Protein AF-A0A0C1N1E0-F1 (afdb_monomer_lite)

Sequence (79 aa):
MRCKIQLIFETEEEVITEEIACFHRIDD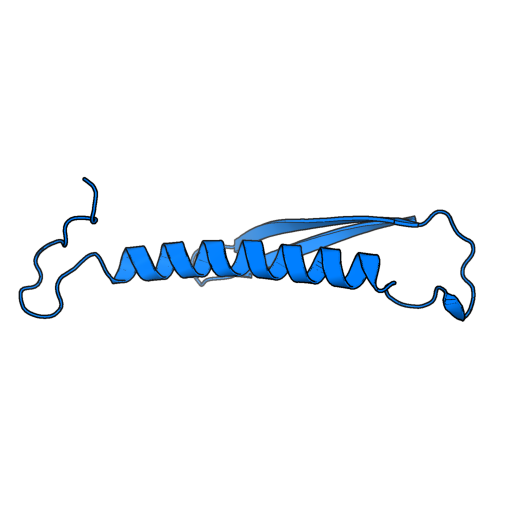ISPASLGLSLKEAKLITSGVQKSMISHQIKRYIAAEKICSCCNKKLSLKGY

pLDDT: mean 88.78, std 9.89, range [46.78, 98.44]

Foldseek 3Di:
DKDWDWDWDDDPVDIDID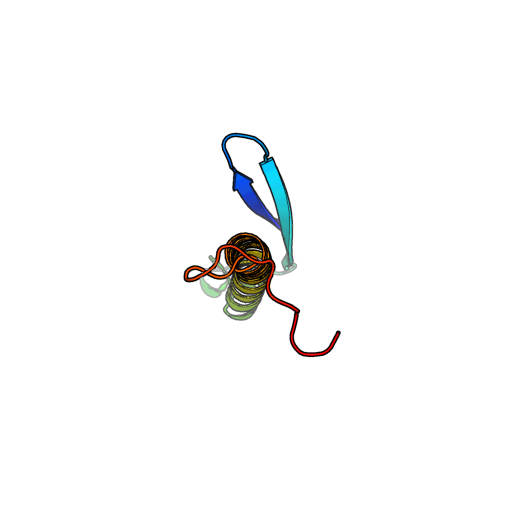TQDIDDDPDDDDPVVPDDDPVRVVSNVVSVVVVVVVVVVVVVCVVPQADPVPRDGDDDVPD

Secondary structure (DSSP, 8-state):
-EEEEEEEEE-SS-EEEEEEEEEE--SPP-GGGSS--HHHHHHHHHHHHHHHHHHHHHHHHHHTTB-TTT-PBPPPTT-

Organism: NCBI:txid86105

Radius of gyration: 19.56 Å; chains: 1; bounding box: 34×23×58 Å

Structure (mmCIF, N/CA/C/O backbone):
data_AF-A0A0C1N1E0-F1
#
_entry.id   AF-A0A0C1N1E0-F1
#
loop_
_atom_site.group_PDB
_atom_site.id
_atom_site.type_symbol
_atom_site.label_atom_id
_atom_site.label_alt_id
_atom_site.label_comp_id
_atom_site.label_asym_id
_atom_site.label_entity_id
_atom_site.label_seq_id
_atom_site.pdbx_PDB_ins_code
_atom_site.Cartn_x
_atom_site.Cartn_y
_atom_site.Cartn_z
_atom_site.occupancy
_atom_site.B_iso_or_equiv
_atom_site.auth_seq_id
_atom_site.auth_comp_id
_atom_site.auth_asym_id
_atom_site.auth_atom_id
_atom_site.pdbx_PDB_model_num
ATOM 1 N N . MET A 1 1 ? 5.872 11.107 -16.911 1.00 87.44 1 MET A N 1
ATOM 2 C CA . MET A 1 1 ? 4.545 10.738 -16.356 1.00 87.44 1 MET A CA 1
ATOM 3 C C . MET A 1 1 ? 4.549 10.810 -14.830 1.00 87.44 1 MET A C 1
ATOM 5 O O . MET A 1 1 ? 5.461 10.271 -14.216 1.00 87.44 1 MET A O 1
ATOM 9 N N . ARG A 1 2 ? 3.542 11.440 -14.208 1.00 92.38 2 ARG A N 1
ATOM 10 C CA . ARG A 1 2 ? 3.324 11.394 -12.748 1.00 92.38 2 ARG A CA 1
ATOM 11 C C . ARG A 1 2 ? 2.349 10.265 -12.410 1.00 92.38 2 ARG A C 1
ATOM 13 O O . ARG A 1 2 ? 1.277 10.213 -12.997 1.00 92.38 2 ARG A O 1
ATOM 20 N N . CYS A 1 3 ? 2.708 9.407 -11.461 1.00 93.62 3 CYS A N 1
ATOM 21 C CA . CYS A 1 3 ? 1.848 8.352 -10.935 1.00 93.62 3 CYS A CA 1
ATOM 22 C C . CYS A 1 3 ? 1.543 8.625 -9.461 1.00 93.62 3 CYS A C 1
ATOM 24 O O . CYS A 1 3 ? 2.447 8.934 -8.679 1.00 93.62 3 CYS A O 1
ATOM 26 N N . LYS A 1 4 ? 0.268 8.515 -9.092 1.00 97.00 4 LYS A N 1
ATOM 27 C CA . LYS A 1 4 ? -0.219 8.615 -7.718 1.00 97.00 4 LYS A CA 1
ATOM 28 C C . LYS A 1 4 ? -1.002 7.348 -7.402 1.00 97.00 4 LYS A C 1
ATOM 30 O O . LYS A 1 4 ? -1.817 6.928 -8.217 1.00 97.00 4 LYS A O 1
ATOM 35 N N . ILE A 1 5 ? -0.761 6.772 -6.228 1.00 97.19 5 ILE A N 1
ATOM 36 C CA . ILE A 1 5 ? -1.469 5.588 -5.746 1.00 97.19 5 ILE A CA 1
ATOM 37 C C . ILE A 1 5 ? -2.212 5.937 -4.465 1.00 97.19 5 ILE A C 1
ATOM 39 O O . ILE A 1 5 ? -1.631 6.478 -3.520 1.00 97.19 5 ILE A O 1
ATOM 43 N N . GLN A 1 6 ? -3.497 5.600 -4.454 1.00 97.94 6 GLN A N 1
ATOM 44 C C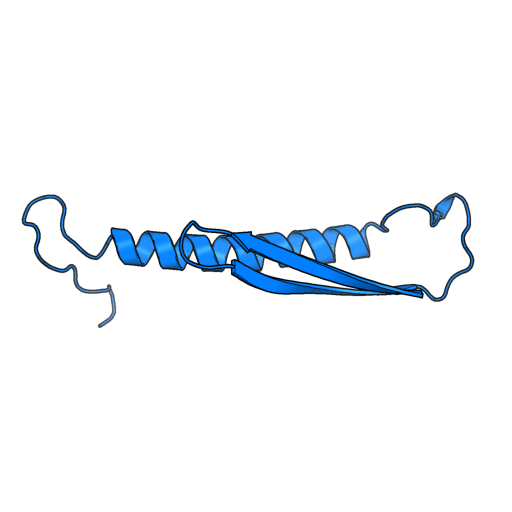A . GLN A 1 6 ? -4.366 5.729 -3.299 1.00 97.94 6 GLN A CA 1
ATOM 45 C C . GLN A 1 6 ? -4.777 4.344 -2.808 1.00 97.94 6 GLN A C 1
ATOM 47 O O . GLN A 1 6 ? -5.018 3.441 -3.608 1.00 97.94 6 GLN A O 1
ATOM 52 N N . LEU A 1 7 ? -4.836 4.195 -1.490 1.00 97.19 7 LEU A N 1
ATOM 53 C CA . LEU A 1 7 ? -5.398 3.039 -0.813 1.00 97.19 7 LEU A CA 1
ATOM 54 C C . LEU A 1 7 ? -6.754 3.440 -0.240 1.00 97.19 7 LEU A C 1
ATOM 56 O O . LEU A 1 7 ? -6.870 4.484 0.401 1.00 97.19 7 LEU A O 1
ATOM 60 N N . ILE A 1 8 ? -7.763 2.615 -0.499 1.00 96.75 8 ILE A N 1
ATOM 61 C CA . ILE A 1 8 ? -9.134 2.840 -0.049 1.00 96.75 8 ILE A CA 1
ATOM 62 C C . ILE A 1 8 ? -9.469 1.754 0.971 1.00 96.75 8 ILE A C 1
ATOM 64 O O . ILE A 1 8 ? -9.318 0.566 0.681 1.00 96.75 8 ILE A O 1
ATOM 68 N N . PHE A 1 9 ? -9.907 2.167 2.156 1.00 94.12 9 PHE A N 1
ATOM 69 C CA . PHE A 1 9 ? -10.513 1.298 3.155 1.00 94.12 9 PHE A CA 1
ATOM 70 C C . PHE A 1 9 ? -12.013 1.543 3.150 1.00 94.12 9 PHE A C 1
ATOM 72 O O . PHE A 1 9 ? -12.452 2.678 3.318 1.00 94.12 9 PHE A O 1
ATOM 79 N N . GLU A 1 10 ? -12.780 0.480 2.965 1.00 94.50 10 GLU A N 1
ATOM 80 C CA . GLU A 1 10 ? -14.236 0.524 2.955 1.00 94.50 10 GLU A CA 1
ATOM 81 C C . GLU A 1 10 ? -14.769 -0.323 4.110 1.00 94.50 10 GLU A C 1
ATOM 83 O O . GLU A 1 10 ? -14.346 -1.464 4.322 1.00 94.50 10 GLU A O 1
ATOM 88 N N . THR A 1 11 ? -15.668 0.272 4.884 1.00 86.62 11 THR A N 1
ATOM 89 C CA . THR A 1 11 ? -16.499 -0.400 5.881 1.00 86.62 11 THR A CA 1
ATOM 90 C C . THR A 1 11 ? -17.967 -0.154 5.531 1.00 86.62 11 THR A C 1
ATOM 92 O O . THR A 1 11 ? -18.272 0.597 4.608 1.00 86.62 11 THR A O 1
ATOM 95 N N . GLU A 1 12 ? -18.894 -0.763 6.267 1.00 90.12 12 GLU A N 1
ATOM 96 C CA . GLU A 1 12 ? -20.328 -0.496 6.077 1.00 90.12 12 GLU A CA 1
ATOM 97 C C . GLU A 1 12 ? -20.709 0.971 6.371 1.00 90.12 12 GLU A C 1
ATOM 99 O O . GLU A 1 12 ? -21.737 1.448 5.898 1.00 90.12 12 GLU A O 1
ATOM 104 N N . GLU A 1 13 ? -19.882 1.693 7.133 1.00 89.00 13 GLU A N 1
ATOM 105 C CA . GLU A 1 13 ? -20.186 3.025 7.668 1.00 89.00 13 GLU A CA 1
ATOM 106 C C . GLU A 1 13 ? -19.361 4.139 7.009 1.00 89.00 13 GLU A C 1
ATOM 108 O O . GLU A 1 13 ? -19.814 5.282 6.923 1.00 89.00 13 GLU A O 1
ATOM 113 N N . GLU A 1 14 ? -18.144 3.831 6.551 1.00 91.44 14 GLU A N 1
ATOM 114 C CA . GLU A 1 14 ? -17.202 4.831 6.055 1.00 91.44 14 GLU A CA 1
ATOM 115 C C . GLU A 1 14 ? -16.304 4.325 4.921 1.00 91.44 14 GLU A C 1
ATOM 117 O O . GLU A 1 14 ? -15.913 3.158 4.859 1.00 91.44 14 GLU A O 1
ATOM 122 N N . VAL A 1 15 ? -15.916 5.265 4.053 1.00 94.25 15 VAL A N 1
ATOM 123 C CA . VAL A 1 15 ? -14.879 5.080 3.035 1.00 94.25 15 VAL A CA 1
ATOM 124 C C . VAL A 1 15 ? -13.737 6.045 3.330 1.00 94.25 15 VAL A C 1
ATOM 126 O O . VAL A 1 15 ? -13.900 7.264 3.258 1.00 94.25 15 VAL A O 1
ATOM 129 N N . ILE A 1 16 ? -12.560 5.502 3.634 1.00 93.56 16 ILE A N 1
ATOM 130 C CA . ILE A 1 16 ? -11.342 6.267 3.908 1.00 93.56 16 ILE A CA 1
ATOM 131 C C . ILE A 1 16 ? -10.396 6.108 2.721 1.00 93.56 16 ILE A C 1
ATOM 133 O O . ILE A 1 16 ? -10.039 4.995 2.347 1.00 93.56 16 ILE A O 1
ATOM 137 N N . THR A 1 17 ? -9.956 7.225 2.140 1.00 96.38 17 THR A N 1
ATOM 138 C CA . THR A 1 17 ? -8.973 7.236 1.047 1.00 96.38 17 THR A CA 1
ATOM 139 C C . THR A 1 17 ? -7.676 7.890 1.504 1.00 96.38 17 THR A C 1
ATOM 141 O O . THR A 1 17 ? -7.675 9.046 1.923 1.00 96.38 17 THR A O 1
ATOM 144 N N . GLU A 1 18 ? -6.557 7.184 1.357 1.00 96.81 18 GLU A N 1
ATOM 145 C CA . GLU A 1 18 ? -5.226 7.684 1.701 1.00 96.81 18 GLU A CA 1
ATOM 146 C C . GLU A 1 18 ? -4.280 7.629 0.499 1.00 96.81 18 GLU A C 1
ATOM 148 O O . GLU A 1 18 ? -4.211 6.631 -0.216 1.00 96.81 18 GLU A O 1
ATOM 153 N N . GLU A 1 19 ? -3.504 8.691 0.273 1.00 97.50 19 GLU A N 1
ATOM 154 C CA . GLU A 1 19 ? -2.399 8.656 -0.689 1.00 97.50 19 GLU A CA 1
ATOM 155 C C . GLU A 1 19 ? -1.200 7.928 -0.070 1.00 97.50 19 GLU A C 1
ATOM 157 O O . GLU A 1 19 ? -0.635 8.383 0.924 1.00 97.50 19 GLU A O 1
ATOM 162 N N . ILE A 1 20 ? -0.793 6.809 -0.672 1.00 97.62 20 ILE A N 1
ATOM 163 C CA . ILE A 1 20 ? 0.280 5.954 -0.138 1.00 97.62 20 ILE A CA 1
ATOM 164 C C . ILE A 1 20 ? 1.598 6.082 -0.904 1.00 97.62 20 ILE A C 1
ATOM 166 O O . ILE A 1 20 ? 2.654 5.730 -0.378 1.00 97.62 20 ILE A O 1
ATOM 170 N N . ALA A 1 21 ? 1.556 6.571 -2.145 1.00 97.56 21 ALA A N 1
ATOM 171 C CA . ALA A 1 21 ? 2.744 6.800 -2.953 1.00 97.56 21 ALA A CA 1
ATOM 172 C C . ALA A 1 21 ? 2.483 7.819 -4.067 1.00 97.56 21 ALA A C 1
ATOM 174 O O . ALA A 1 21 ? 1.427 7.823 -4.701 1.00 97.56 21 ALA A O 1
ATOM 175 N N . CYS A 1 22 ? 3.501 8.623 -4.369 1.00 96.88 22 CYS A N 1
ATOM 176 C CA . CYS A 1 22 ? 3.546 9.476 -5.550 1.00 96.88 22 CYS A CA 1
ATOM 177 C C . CYS A 1 22 ? 4.967 9.456 -6.122 1.00 96.88 22 CYS A C 1
ATOM 179 O O . CYS A 1 22 ? 5.936 9.676 -5.396 1.00 96.88 22 CYS A O 1
ATOM 181 N N . PHE A 1 23 ? 5.104 9.208 -7.424 1.00 94.12 23 PHE A N 1
ATOM 182 C CA . PHE A 1 23 ? 6.399 9.192 -8.106 1.00 94.12 23 PHE A CA 1
ATOM 183 C C . PHE A 1 23 ? 6.286 9.683 -9.550 1.00 94.12 23 PHE A C 1
ATOM 185 O O . PHE A 1 23 ? 5.211 9.700 -10.150 1.00 94.12 23 PHE A O 1
ATOM 192 N N . HIS A 1 24 ? 7.417 10.122 -10.098 1.00 92.19 24 HIS A N 1
ATOM 193 C CA . HIS A 1 24 ? 7.518 10.646 -11.454 1.00 92.19 24 HIS A CA 1
ATOM 194 C C . HIS A 1 24 ? 8.470 9.777 -12.266 1.00 92.19 24 HIS A C 1
ATOM 196 O O . HIS A 1 24 ? 9.545 9.423 -11.789 1.00 92.19 24 HIS A O 1
ATOM 202 N N . ARG A 1 25 ? 8.080 9.485 -13.504 1.00 88.44 25 ARG A N 1
ATOM 203 C CA . ARG A 1 25 ? 8.941 8.895 -14.527 1.00 88.44 25 ARG A CA 1
ATOM 204 C C . ARG A 1 25 ? 9.284 9.946 -15.560 1.00 88.44 25 ARG A C 1
ATOM 206 O O . ARG A 1 25 ? 8.375 10.606 -16.070 1.00 88.44 25 ARG A O 1
ATOM 213 N N . ILE A 1 26 ? 10.570 10.098 -15.827 1.00 78.25 26 ILE A N 1
ATOM 214 C CA . ILE A 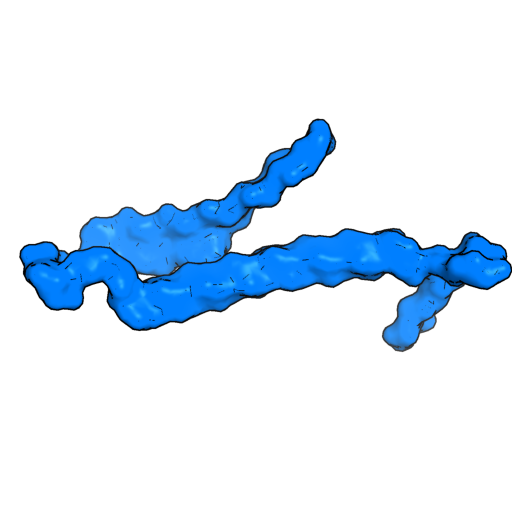1 26 ? 11.106 11.031 -16.823 1.00 78.25 26 ILE A CA 1
ATOM 215 C C . ILE A 1 26 ? 11.587 10.252 -18.058 1.00 78.25 26 ILE A C 1
ATOM 217 O O . ILE A 1 26 ? 11.569 10.800 -19.152 1.00 78.25 26 ILE A O 1
ATOM 221 N N . ASP A 1 27 ? 11.929 8.972 -17.886 1.00 70.12 27 ASP A N 1
ATOM 222 C CA . ASP A 1 27 ? 12.589 8.151 -18.902 1.00 70.12 27 ASP A CA 1
ATOM 223 C C . ASP A 1 27 ? 11.640 7.666 -20.007 1.00 70.12 27 ASP A C 1
ATOM 225 O O . ASP A 1 27 ? 10.466 7.362 -19.755 1.00 70.12 27 ASP A O 1
ATOM 229 N N . ASP A 1 28 ? 12.191 7.524 -21.215 1.00 75.19 28 ASP A N 1
ATOM 230 C CA . ASP A 1 28 ? 11.532 6.855 -22.333 1.00 75.19 28 ASP A CA 1
ATOM 231 C C . ASP A 1 28 ? 11.206 5.396 -21.977 1.00 75.19 28 ASP A C 1
ATOM 233 O O . ASP A 1 28 ? 11.963 4.683 -21.303 1.00 75.19 28 ASP A O 1
ATOM 237 N N . ILE A 1 29 ? 10.036 4.937 -22.422 1.00 79.75 29 ILE A N 1
ATOM 238 C CA . ILE A 1 29 ? 9.590 3.567 -22.173 1.00 79.75 29 ILE A CA 1
ATOM 239 C C . ILE A 1 29 ? 10.480 2.617 -22.981 1.00 79.75 29 ILE A C 1
ATOM 241 O O . ILE A 1 29 ? 10.495 2.646 -24.208 1.00 79.75 29 ILE A O 1
ATOM 245 N N . SER A 1 30 ? 11.191 1.742 -22.277 1.00 86.00 30 SER A N 1
ATOM 246 C CA . SER A 1 30 ? 11.993 0.656 -22.835 1.00 86.00 30 SER A CA 1
ATOM 247 C C . SER A 1 30 ? 11.533 -0.667 -22.223 1.00 86.00 30 SER A C 1
ATOM 249 O O . SER A 1 30 ? 10.959 -0.652 -21.131 1.00 86.00 30 SER A O 1
ATOM 251 N N . PRO A 1 31 ? 11.831 -1.824 -22.840 1.00 88.00 31 PRO A N 1
ATOM 252 C CA . PRO A 1 31 ? 11.523 -3.123 -22.242 1.00 88.00 31 PRO A CA 1
ATOM 253 C C . PRO A 1 31 ? 12.038 -3.278 -20.799 1.00 88.00 31 PRO A C 1
ATOM 255 O O . PRO A 1 31 ? 11.381 -3.919 -19.985 1.00 88.00 31 PRO A O 1
ATOM 258 N N . ALA A 1 32 ? 13.169 -2.645 -20.461 1.00 85.69 32 ALA A N 1
ATOM 259 C CA . ALA A 1 32 ? 13.759 -2.683 -19.123 1.00 85.69 32 ALA A CA 1
ATOM 260 C C . ALA A 1 32 ? 13.056 -1.769 -18.099 1.00 85.69 32 ALA A C 1
ATOM 262 O O . ALA A 1 32 ? 13.200 -1.983 -16.897 1.00 85.69 32 ALA A O 1
ATOM 263 N N . SER A 1 33 ? 12.307 -0.755 -18.550 1.00 86.50 33 SER A N 1
ATOM 264 C CA . SER A 1 33 ? 11.555 0.175 -17.692 1.00 86.50 33 SER A CA 1
ATOM 265 C C . SER A 1 33 ? 10.048 -0.123 -17.641 1.00 86.50 33 SER A C 1
ATOM 267 O O . SER A 1 33 ? 9.289 0.623 -17.011 1.00 86.50 33 SER A O 1
ATOM 269 N N . LEU A 1 34 ? 9.605 -1.223 -18.266 1.00 89.56 34 LEU A N 1
ATOM 270 C CA . LEU A 1 34 ? 8.231 -1.717 -18.172 1.00 89.56 34 LEU A CA 1
ATOM 271 C C . LEU A 1 34 ? 7.904 -2.201 -16.754 1.00 89.56 34 LEU A C 1
ATOM 273 O O . LEU A 1 34 ? 8.720 -2.818 -16.074 1.00 89.56 34 LEU A O 1
ATOM 277 N N . GLY A 1 35 ? 6.667 -1.952 -16.317 1.00 91.25 35 GLY A N 1
ATOM 278 C CA . GLY A 1 35 ? 6.229 -2.280 -14.958 1.00 91.25 35 GLY A CA 1
ATOM 279 C C . GLY A 1 35 ? 6.863 -1.372 -13.905 1.00 91.25 35 GLY A C 1
ATOM 280 O O . GLY A 1 35 ? 7.391 -0.313 -14.232 1.00 91.25 35 GLY A O 1
ATOM 281 N N . LEU A 1 36 ? 6.770 -1.751 -12.628 1.00 93.19 36 LE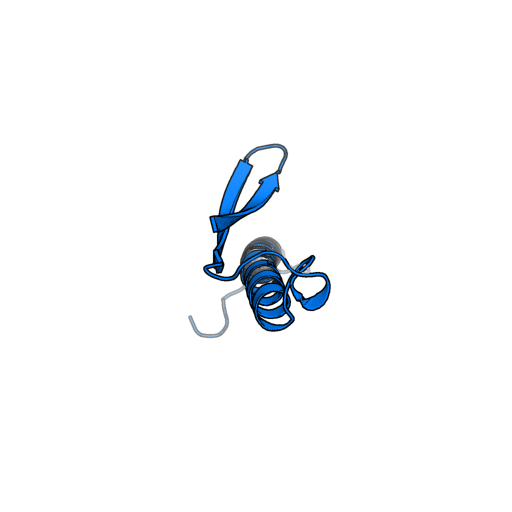U A N 1
ATOM 282 C CA . LEU A 1 36 ? 7.361 -1.011 -11.507 1.00 93.19 36 LEU A CA 1
ATOM 283 C C . LEU A 1 36 ? 8.859 -1.307 -11.386 1.00 93.19 36 LEU A C 1
ATOM 285 O O . LEU A 1 36 ? 9.265 -2.466 -11.362 1.00 93.19 36 LEU A O 1
ATOM 289 N N . SER A 1 37 ? 9.675 -0.270 -11.204 1.00 92.88 37 SER A N 1
ATOM 290 C CA . SER A 1 37 ? 11.039 -0.453 -10.714 1.00 92.88 37 SER A CA 1
ATOM 291 C C . SER A 1 37 ? 11.015 -0.989 -9.282 1.00 92.88 37 SER A C 1
ATOM 293 O O . SER A 1 37 ? 10.070 -0.759 -8.519 1.00 92.88 37 SER A O 1
ATOM 295 N N . LEU A 1 38 ? 12.106 -1.629 -8.859 1.00 95.50 38 LEU A N 1
ATOM 296 C CA . LEU A 1 38 ? 12.249 -2.097 -7.478 1.00 95.50 38 LEU A CA 1
ATOM 297 C C . LEU A 1 38 ? 12.076 -0.960 -6.455 1.00 95.50 38 LEU A C 1
ATOM 299 O O . LEU A 1 38 ? 11.533 -1.172 -5.371 1.00 95.50 38 LEU A O 1
ATOM 303 N N . LYS A 1 39 ? 12.523 0.254 -6.797 1.00 95.00 39 LYS A N 1
ATOM 304 C CA . LYS A 1 39 ? 12.380 1.438 -5.943 1.00 95.00 39 LYS A CA 1
ATOM 305 C C . LYS A 1 39 ? 10.912 1.830 -5.774 1.00 95.00 39 LYS A C 1
ATOM 307 O O . LYS A 1 39 ? 10.480 2.071 -4.649 1.00 95.00 39 LYS A O 1
ATOM 312 N N . GLU A 1 40 ? 10.148 1.867 -6.862 1.00 96.06 40 GLU A N 1
ATOM 313 C CA . GLU A 1 40 ? 8.718 2.195 -6.819 1.00 96.06 40 GLU A CA 1
ATOM 314 C C . GLU A 1 40 ? 7.921 1.097 -6.111 1.00 96.06 40 GLU A C 1
ATOM 316 O O . GLU A 1 40 ? 7.103 1.409 -5.253 1.00 96.06 40 GLU A O 1
ATOM 321 N N . ALA A 1 41 ? 8.209 -0.181 -6.375 1.00 97.12 41 ALA A N 1
ATOM 322 C CA . ALA A 1 41 ? 7.554 -1.294 -5.688 1.00 97.12 41 ALA A CA 1
ATOM 323 C C . ALA A 1 41 ? 7.766 -1.228 -4.166 1.00 97.12 41 ALA A C 1
ATOM 325 O O . ALA A 1 41 ? 6.815 -1.343 -3.397 1.00 97.12 41 ALA A O 1
ATOM 326 N N . LYS A 1 42 ? 8.999 -0.960 -3.712 1.00 98.19 42 LYS A N 1
ATOM 327 C CA . LYS A 1 42 ? 9.295 -0.777 -2.281 1.00 98.19 42 LYS A CA 1
ATOM 328 C C . LYS A 1 42 ? 8.573 0.429 -1.682 1.00 98.19 42 LYS A C 1
ATOM 330 O O . LYS A 1 42 ? 8.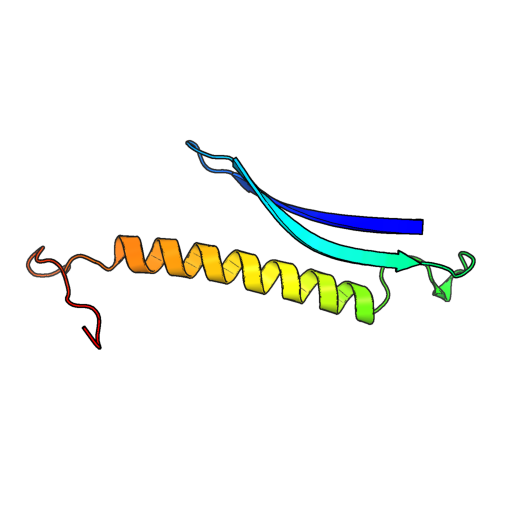075 0.330 -0.562 1.00 98.19 42 LYS A O 1
ATOM 335 N N . LEU A 1 43 ? 8.509 1.545 -2.412 1.00 98.00 43 LEU A N 1
ATOM 336 C CA . LEU A 1 43 ? 7.781 2.739 -1.980 1.00 98.00 43 LEU A CA 1
ATOM 337 C C . LEU A 1 43 ? 6.297 2.424 -1.757 1.00 98.00 43 LEU A C 1
ATOM 339 O O . LEU A 1 43 ? 5.764 2.726 -0.692 1.00 98.00 43 LEU A O 1
ATOM 343 N N . ILE A 1 44 ? 5.660 1.773 -2.731 1.00 97.94 44 ILE A N 1
ATOM 344 C CA . ILE A 1 44 ? 4.238 1.418 -2.679 1.00 97.94 44 ILE A CA 1
ATOM 345 C C . ILE A 1 44 ? 3.973 0.452 -1.523 1.00 97.94 44 ILE A C 1
ATOM 347 O O . ILE A 1 44 ? 3.122 0.729 -0.683 1.00 97.94 44 ILE A O 1
ATOM 351 N N . THR A 1 45 ? 4.732 -0.643 -1.429 1.00 98.44 45 THR A N 1
ATOM 352 C CA . THR A 1 45 ? 4.548 -1.645 -0.370 1.00 98.44 45 THR A CA 1
ATOM 353 C C . THR A 1 45 ? 4.740 -1.043 1.021 1.00 98.44 45 THR A C 1
ATOM 355 O O . THR A 1 45 ? 3.955 -1.330 1.920 1.00 98.44 45 THR A O 1
ATOM 358 N N . SER A 1 46 ? 5.736 -0.171 1.205 1.00 98.38 46 SER A N 1
ATOM 359 C CA . SER A 1 46 ? 5.937 0.546 2.471 1.00 98.38 46 SER A CA 1
ATOM 360 C C . SER A 1 46 ? 4.733 1.427 2.828 1.00 98.38 46 SER A C 1
ATOM 362 O O . SER A 1 46 ? 4.257 1.392 3.965 1.00 98.38 46 SER A O 1
ATOM 364 N N . GLY A 1 47 ? 4.192 2.162 1.850 1.00 98.25 47 GLY A N 1
ATOM 365 C CA . GLY A 1 47 ? 2.997 2.988 2.023 1.00 98.25 47 GLY A CA 1
ATOM 366 C C . GLY A 1 47 ? 1.764 2.174 2.427 1.00 98.25 47 GLY A C 1
ATOM 367 O O . GLY A 1 47 ? 1.108 2.514 3.412 1.00 98.25 47 GLY A O 1
ATOM 368 N N . VAL A 1 48 ? 1.505 1.056 1.733 1.00 98.00 48 VAL A N 1
ATOM 369 C CA . VAL A 1 48 ? 0.418 0.119 2.076 1.00 98.00 48 VAL A CA 1
ATOM 370 C C . VAL A 1 48 ? 0.574 -0.391 3.505 1.00 98.00 48 VAL A C 1
ATOM 372 O O . VAL A 1 48 ? -0.365 -0.300 4.290 1.00 98.00 48 VAL A O 1
ATOM 375 N N . GLN A 1 49 ? 1.756 -0.903 3.863 1.00 98.38 49 GLN A N 1
ATOM 376 C CA . GLN A 1 49 ? 2.003 -1.483 5.186 1.00 98.38 49 GLN A CA 1
ATOM 377 C C . GLN A 1 49 ? 1.801 -0.452 6.297 1.00 98.38 49 GLN A C 1
ATOM 379 O O . GLN A 1 49 ? 1.094 -0.719 7.266 1.00 98.38 49 GLN A O 1
ATOM 384 N N . LYS A 1 50 ? 2.358 0.754 6.142 1.00 97.94 50 LYS A N 1
ATOM 385 C CA . LYS A 1 50 ? 2.207 1.833 7.127 1.00 97.94 50 LYS A CA 1
ATOM 386 C C . LYS A 1 50 ? 0.737 2.189 7.360 1.00 97.94 50 LYS A C 1
ATOM 388 O O . LYS A 1 50 ? 0.308 2.295 8.511 1.00 97.94 50 LYS A O 1
ATOM 393 N N . SER A 1 51 ? -0.017 2.384 6.280 1.00 96.88 51 SER A N 1
ATOM 394 C CA . SER A 1 51 ? -1.436 2.739 6.346 1.00 96.88 51 SER A CA 1
ATOM 395 C C . SER A 1 51 ? -2.274 1.607 6.959 1.00 96.88 51 SER A C 1
ATOM 397 O O . SER A 1 51 ? -3.018 1.829 7.918 1.00 96.88 51 SER A O 1
ATOM 399 N N . MET A 1 52 ? -2.073 0.368 6.498 1.00 96.06 52 MET A N 1
ATOM 400 C CA . MET A 1 52 ? -2.772 -0.824 6.991 1.00 96.06 52 MET A CA 1
ATOM 401 C C . MET A 1 52 ? -2.539 -1.049 8.490 1.00 96.06 52 MET A C 1
ATOM 403 O O . MET A 1 52 ? -3.494 -1.164 9.257 1.00 96.06 52 MET A O 1
ATOM 407 N N . ILE A 1 53 ? -1.275 -1.050 8.926 1.00 97.12 53 ILE A N 1
ATOM 408 C CA . ILE A 1 53 ? -0.906 -1.256 10.334 1.00 97.12 53 ILE A CA 1
ATOM 409 C C . ILE A 1 53 ? -1.518 -0.163 11.214 1.00 97.12 53 ILE A C 1
ATOM 411 O O . ILE A 1 53 ? -2.023 -0.454 12.297 1.00 97.12 53 ILE A O 1
ATOM 415 N N . SER A 1 54 ? -1.533 1.088 10.748 1.00 94.88 54 SER A N 1
ATOM 416 C CA . SER A 1 54 ? -2.130 2.198 11.500 1.00 94.88 54 SER A CA 1
ATOM 417 C C . SER A 1 54 ? -3.624 1.972 11.764 1.00 94.88 54 SER A C 1
ATOM 419 O O . SER A 1 54 ? -4.086 2.179 12.888 1.00 94.88 54 SER A O 1
ATOM 421 N N . HIS A 1 55 ? -4.376 1.500 10.766 1.00 92.50 55 HIS A N 1
ATOM 422 C CA . HIS A 1 55 ? -5.792 1.154 10.925 1.00 92.50 55 HIS A CA 1
ATOM 423 C C . HIS A 1 55 ? -5.991 -0.068 11.826 1.00 92.50 55 HIS A C 1
ATOM 425 O O . HIS A 1 55 ? -6.839 -0.047 12.720 1.00 92.50 55 HIS A O 1
ATOM 431 N N . GLN A 1 56 ? -5.184 -1.115 11.642 1.00 93.06 56 GLN A N 1
ATOM 432 C CA . GLN A 1 56 ? -5.253 -2.332 12.452 1.00 93.06 56 GLN A CA 1
ATOM 433 C C . GLN A 1 56 ? -4.984 -2.050 13.933 1.00 93.06 56 GLN A C 1
ATOM 435 O O . GLN A 1 56 ? -5.755 -2.493 14.779 1.00 93.06 56 GLN A O 1
ATOM 440 N N . ILE A 1 57 ? -3.957 -1.257 14.254 1.00 93.00 57 ILE A N 1
ATOM 441 C CA . ILE A 1 57 ? -3.638 -0.874 15.635 1.00 93.00 57 ILE A CA 1
ATOM 442 C C . ILE A 1 57 ? -4.788 -0.080 16.257 1.00 93.00 57 ILE A C 1
ATOM 444 O O . ILE A 1 57 ? -5.184 -0.372 17.384 1.00 93.00 57 ILE A O 1
ATOM 448 N N . LYS A 1 58 ? -5.360 0.898 15.540 1.00 89.00 58 LYS A N 1
ATOM 449 C CA . LYS A 1 58 ? -6.505 1.675 16.044 1.00 89.00 58 LYS A CA 1
ATOM 450 C C . LYS A 1 58 ? -7.695 0.771 16.369 1.00 89.00 58 LYS A C 1
ATOM 452 O O . LYS A 1 58 ? -8.259 0.888 17.456 1.00 89.00 58 LYS A O 1
ATOM 457 N N . ARG A 1 59 ? -8.043 -0.146 15.458 1.00 87.00 59 ARG A N 1
ATOM 458 C CA . ARG A 1 59 ? -9.136 -1.113 15.648 1.00 87.00 59 ARG A CA 1
ATOM 459 C C . ARG A 1 59 ? -8.863 -2.058 16.815 1.00 87.00 59 ARG A C 1
ATOM 461 O O . ARG A 1 59 ? -9.732 -2.240 17.660 1.00 87.00 59 ARG A O 1
ATOM 468 N N . TYR A 1 60 ? -7.652 -2.602 16.891 1.00 87.56 60 TYR A N 1
ATOM 469 C CA . TYR A 1 60 ? -7.239 -3.502 17.963 1.00 87.56 60 TYR A CA 1
ATOM 470 C C . TYR A 1 60 ? -7.307 -2.814 19.331 1.00 87.56 60 TYR A C 1
ATOM 472 O O . TYR A 1 60 ? -7.972 -3.300 20.236 1.00 87.56 60 TYR A O 1
ATOM 480 N N . ILE A 1 61 ? -6.711 -1.626 19.471 1.00 85.31 61 ILE A N 1
ATOM 481 C CA . ILE A 1 61 ? -6.760 -0.858 20.723 1.00 85.31 61 ILE A CA 1
ATOM 482 C C . ILE A 1 61 ? -8.202 -0.491 21.094 1.00 85.31 61 ILE A C 1
ATOM 484 O O . ILE A 1 61 ? -8.531 -0.450 22.275 1.00 85.31 61 ILE A O 1
ATOM 488 N N . ALA A 1 62 ? -9.070 -0.188 20.124 1.00 83.06 62 ALA A N 1
ATOM 489 C CA . ALA A 1 62 ? -10.475 0.088 20.406 1.00 83.06 62 ALA A CA 1
ATOM 490 C C . ALA A 1 62 ? -11.200 -1.139 20.988 1.00 83.06 62 ALA A C 1
ATOM 492 O O . ALA A 1 62 ? -11.958 -0.974 21.944 1.00 83.06 62 ALA A O 1
ATOM 493 N N . ALA A 1 63 ? -10.924 -2.337 20.464 1.00 81.31 63 ALA A N 1
ATOM 494 C CA . ALA A 1 63 ? -11.491 -3.596 20.947 1.00 81.31 63 ALA A CA 1
ATOM 495 C C . ALA A 1 63 ? -10.940 -4.011 22.327 1.00 81.31 63 ALA A C 1
ATOM 497 O O . ALA A 1 63 ? -11.701 -4.404 23.206 1.00 81.31 63 ALA A O 1
ATOM 498 N N . GLU A 1 64 ? -9.638 -3.838 22.563 1.00 80.19 64 GLU A N 1
ATOM 499 C CA . GLU A 1 64 ? -8.944 -4.282 23.785 1.00 80.19 64 GLU A CA 1
ATOM 500 C C . GLU A 1 64 ? -9.071 -3.313 24.979 1.00 80.19 64 GLU A C 1
ATOM 502 O O . GLU A 1 64 ? -8.376 -3.438 25.985 1.00 80.19 64 GLU A O 1
ATOM 507 N N . LYS A 1 65 ? -9.953 -2.307 24.913 1.00 77.00 65 LYS A N 1
ATOM 508 C CA . LYS A 1 65 ? -10.156 -1.342 26.015 1.00 77.00 65 LYS A CA 1
ATOM 509 C C . LYS A 1 65 ? -10.909 -1.912 27.214 1.00 77.00 65 LYS A C 1
ATOM 511 O O . LYS A 1 65 ? -11.025 -1.218 28.226 1.00 77.00 65 LYS A O 1
ATOM 516 N N . ILE A 1 66 ? -11.441 -3.126 27.117 1.00 81.06 66 ILE A N 1
ATOM 517 C CA . ILE A 1 66 ? -12.314 -3.731 28.123 1.00 81.06 66 ILE A CA 1
ATOM 518 C C . ILE A 1 66 ? -11.714 -5.065 28.570 1.00 81.06 66 ILE A C 1
ATOM 520 O O . ILE A 1 66 ? -11.351 -5.903 27.754 1.00 81.06 66 ILE A O 1
ATOM 524 N N . CYS A 1 67 ? -11.614 -5.273 29.883 1.00 79.50 67 CYS A N 1
ATOM 525 C CA . CYS A 1 67 ? -11.147 -6.530 30.452 1.00 79.50 67 CYS A CA 1
ATOM 526 C C . CYS A 1 67 ? -12.151 -7.651 30.162 1.00 79.50 67 CYS A C 1
ATOM 528 O O . CYS A 1 67 ? -13.279 -7.596 30.649 1.00 79.50 67 CYS A O 1
ATOM 530 N N . SER A 1 68 ? -11.724 -8.708 29.476 1.00 78.50 68 SER A N 1
ATOM 531 C CA . SER A 1 68 ? -12.564 -9.879 29.185 1.00 78.50 68 SER A CA 1
ATOM 532 C C . SER A 1 68 ? -13.053 -10.629 30.434 1.00 78.50 68 SER A C 1
ATOM 534 O O . SER A 1 68 ? -14.075 -11.303 30.375 1.00 78.50 68 SER A O 1
ATOM 536 N N . CYS A 1 69 ? -12.373 -10.491 31.580 1.00 82.50 69 CYS A N 1
ATOM 537 C CA . CYS A 1 69 ? -12.735 -11.184 32.823 1.00 82.50 69 CYS A CA 1
ATOM 538 C C . CYS A 1 69 ? -13.722 -10.409 33.712 1.00 82.50 69 CYS A C 1
ATOM 540 O O . CYS A 1 69 ? -14.486 -11.021 34.452 1.00 82.50 69 CYS A O 1
ATOM 542 N N . CYS A 1 70 ? -13.674 -9.071 33.714 1.00 86.75 70 CYS A N 1
ATOM 543 C CA . CYS A 1 70 ? -14.480 -8.252 34.637 1.00 86.75 70 CYS A CA 1
ATOM 544 C C . CYS A 1 70 ? -15.198 -7.064 33.985 1.00 86.75 70 CYS A C 1
ATOM 546 O O . CYS A 1 70 ? -15.802 -6.255 34.687 1.00 86.75 70 CYS A O 1
ATOM 548 N N . ASN A 1 71 ? -15.107 -6.935 32.661 1.00 81.31 71 ASN A N 1
ATOM 549 C CA . ASN A 1 71 ? -15.714 -5.888 31.838 1.00 81.31 71 ASN A CA 1
ATOM 550 C C . ASN A 1 71 ? -15.345 -4.441 32.225 1.00 81.31 71 ASN A C 1
ATOM 552 O O . ASN A 1 71 ? -15.966 -3.482 31.768 1.00 81.31 71 ASN A O 1
ATOM 556 N N . LYS A 1 72 ? -14.323 -4.258 33.071 1.00 82.94 72 LYS A N 1
ATOM 557 C CA . LYS A 1 72 ? -13.801 -2.938 33.438 1.00 82.94 72 LYS A CA 1
ATOM 558 C C . LYS A 1 72 ? -12.892 -2.400 32.342 1.00 82.94 72 LYS A C 1
ATOM 560 O O . LYS A 1 72 ? -12.185 -3.159 31.680 1.00 82.94 72 LYS A O 1
ATOM 565 N N . LYS A 1 73 ? -12.875 -1.075 32.194 1.00 80.94 73 LYS A N 1
ATOM 566 C CA . LYS A 1 73 ? -11.975 -0.388 31.268 1.00 80.94 73 LYS A CA 1
ATOM 567 C C . LYS A 1 73 ? -10.522 -0.600 31.700 1.00 80.94 73 LYS A C 1
ATOM 569 O O . LYS A 1 73 ? -10.184 -0.333 32.852 1.00 80.94 73 LYS A O 1
ATOM 574 N N . LEU A 1 74 ? -9.683 -1.080 30.789 1.00 78.81 74 LEU A N 1
ATOM 575 C CA . LEU A 1 74 ? -8.257 -1.266 31.042 1.00 78.81 74 LEU A CA 1
ATOM 576 C C . LEU A 1 74 ? -7.538 0.087 30.969 1.00 78.81 74 LEU A C 1
ATOM 578 O O . LEU A 1 74 ? -7.790 0.888 30.063 1.00 78.81 74 LEU A O 1
ATOM 582 N N . SER A 1 75 ? -6.657 0.355 31.936 1.00 72.06 75 SER A N 1
ATOM 583 C CA . SER A 1 75 ? -5.746 1.496 31.867 1.00 72.06 75 SER A CA 1
ATOM 584 C C . SER A 1 75 ? -4.676 1.227 30.812 1.00 72.06 75 SER A C 1
ATOM 586 O O . SER A 1 75 ? -4.155 0.116 30.685 1.00 72.06 75 SER A O 1
ATOM 588 N N . LEU A 1 76 ? -4.358 2.250 30.021 1.00 69.50 76 LEU A N 1
ATOM 589 C CA . LEU A 1 76 ? -3.249 2.167 29.081 1.00 69.50 76 LEU A CA 1
ATOM 590 C C . LEU A 1 76 ? -1.951 2.200 29.882 1.00 69.50 76 LEU A C 1
ATOM 592 O O . LEU A 1 76 ? -1.766 3.055 30.742 1.00 69.50 76 LEU A O 1
ATOM 596 N N . LYS A 1 77 ? -1.033 1.277 29.597 1.00 61.59 77 LYS A N 1
ATOM 597 C CA . LYS A 1 77 ? 0.274 1.263 30.254 1.00 61.59 77 LYS A CA 1
ATOM 598 C C . LYS A 1 77 ? 1.005 2.577 29.936 1.00 61.59 77 LYS A C 1
ATOM 600 O O . LYS A 1 77 ? 1.374 2.797 28.786 1.00 61.59 77 LYS A O 1
ATOM 605 N N . GLY A 1 78 ? 1.199 3.427 30.946 1.00 63.00 78 GLY A N 1
ATOM 606 C CA . GLY A 1 78 ? 1.859 4.734 30.811 1.00 63.00 78 GLY A CA 1
ATOM 607 C C . GLY A 1 78 ? 0.960 5.967 30.990 1.00 63.00 78 GLY A C 1
ATOM 608 O O . GLY A 1 78 ? 1.475 7.070 30.839 1.00 63.00 78 GLY A O 1
ATOM 609 N N . TYR A 1 79 ? -0.327 5.794 31.323 1.00 46.78 79 TYR A N 1
ATOM 610 C CA . TYR A 1 79 ? -1.231 6.845 31.818 1.00 46.78 79 TYR A CA 1
ATOM 611 C C . TYR A 1 79 ? -1.858 6.444 33.153 1.00 46.78 79 TYR A C 1
ATOM 613 O O . TYR A 1 79 ? -2.223 5.252 33.293 1.00 46.78 79 TYR A O 1
#